Protein AF-A0A968QDZ1-F1 (afdb_monomer)

Foldseek 3Di:
DVLVVVLLVLLLVLLVLVLVLVLLVVQLVVCVVVVPPVSNVVSVVVNVVSVVVNVVSVVVSVVSLVVQLVVQLVVQLVVLVCVCPPPVVVVCCVPPNPVDPPVVVCSVPVSSCCSNVVSVVVSVVSSVVVNVVSVVVSVVPDPPPPPPD

pLDDT: mean 88.84, std 9.44, range [42.84, 97.19]

Structure (mmCIF, N/CA/C/O backbone):
data_AF-A0A968QDZ1-F1
#
_entry.id   AF-A0A968QDZ1-F1
#
loop_
_atom_site.group_PDB
_atom_site.id
_atom_site.type_symbol
_atom_site.label_atom_id
_atom_site.label_alt_id
_atom_site.label_comp_id
_atom_site.label_asym_id
_atom_site.label_entity_id
_atom_site.label_seq_id
_atom_site.pdbx_PDB_ins_code
_atom_site.Cartn_x
_atom_site.Cartn_y
_atom_site.Cartn_z
_atom_site.occupancy
_atom_site.B_iso_or_equiv
_atom_site.auth_seq_id
_atom_site.auth_comp_id
_atom_site.auth_asym_id
_atom_site.auth_atom_id
_atom_site.pdbx_PDB_model_num
ATOM 1 N N . MET A 1 1 ? -6.657 -3.419 -16.045 1.00 75.94 1 MET A N 1
ATOM 2 C CA . MET A 1 1 ? -7.762 -2.769 -15.302 1.00 75.94 1 MET A CA 1
ATOM 3 C C . MET A 1 1 ? -8.300 -3.613 -14.148 1.00 75.94 1 MET A C 1
ATOM 5 O O . MET A 1 1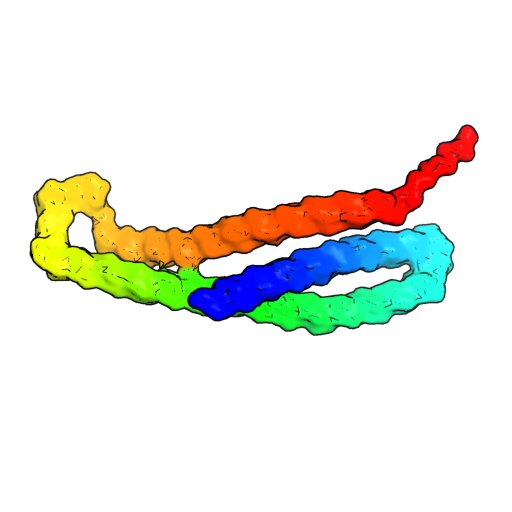 ? -8.278 -3.119 -13.031 1.00 75.94 1 MET A O 1
ATOM 9 N N . ALA A 1 2 ? -8.698 -4.877 -14.349 1.00 90.56 2 ALA A N 1
ATOM 10 C CA . ALA A 1 2 ? -9.250 -5.714 -13.268 1.00 90.56 2 ALA A CA 1
ATOM 11 C C . ALA A 1 2 ? -8.337 -5.856 -12.025 1.00 90.56 2 ALA A C 1
ATOM 13 O O . ALA A 1 2 ? -8.812 -5.737 -10.903 1.00 90.56 2 ALA A O 1
ATOM 14 N N . ILE A 1 3 ? -7.021 -6.032 -12.215 1.00 89.19 3 ILE A N 1
ATOM 15 C CA . ILE A 1 3 ? -6.043 -6.146 -11.111 1.00 89.19 3 ILE A CA 1
ATOM 16 C C . ILE A 1 3 ? -5.979 -4.864 -10.268 1.00 89.19 3 ILE A C 1
ATOM 18 O O . ILE A 1 3 ? -5.891 -4.942 -9.048 1.00 89.19 3 ILE A O 1
ATOM 22 N N . LEU A 1 4 ? -6.053 -3.692 -10.908 1.00 90.94 4 LEU A N 1
ATOM 23 C CA . LEU A 1 4 ? -6.040 -2.404 -10.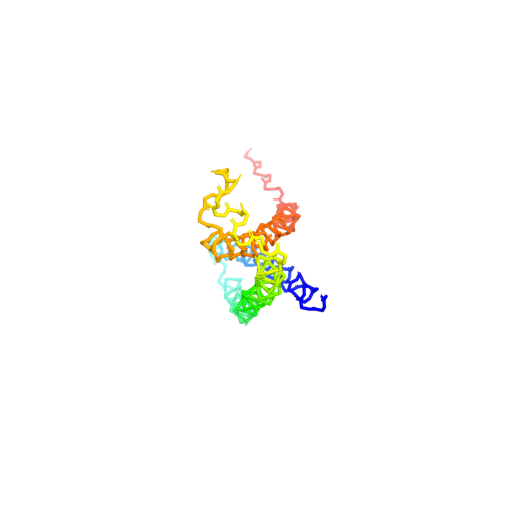213 1.00 90.94 4 LEU A CA 1
ATOM 24 C C . LEU A 1 4 ? -7.316 -2.218 -9.385 1.00 90.94 4 LEU A C 1
ATOM 26 O O . LEU A 1 4 ? -7.233 -1.843 -8.224 1.00 90.94 4 LEU A O 1
ATOM 30 N N . LEU A 1 5 ? -8.485 -2.533 -9.952 1.00 93.44 5 LEU A N 1
ATOM 31 C CA . LEU A 1 5 ? -9.752 -2.465 -9.216 1.00 93.44 5 LEU A CA 1
ATOM 32 C C . LEU A 1 5 ? -9.755 -3.410 -8.011 1.00 93.44 5 LEU A C 1
ATOM 34 O O . LEU A 1 5 ? -10.119 -3.000 -6.914 1.00 93.44 5 LEU A O 1
ATOM 38 N N . LEU A 1 6 ? -9.293 -4.651 -8.194 1.00 94.81 6 LEU A N 1
ATOM 39 C CA . LEU A 1 6 ? -9.163 -5.611 -7.100 1.00 94.81 6 LEU A CA 1
ATOM 40 C C . LEU A 1 6 ? -8.204 -5.107 -6.010 1.00 94.81 6 LEU A C 1
ATOM 42 O O . LEU A 1 6 ? -8.506 -5.233 -4.827 1.00 94.81 6 LEU A O 1
ATOM 46 N N . LEU A 1 7 ? -7.078 -4.504 -6.397 1.00 93.44 7 LEU A N 1
ATOM 47 C CA . LEU A 1 7 ? -6.118 -3.913 -5.466 1.00 93.44 7 LEU A CA 1
ATOM 48 C C . LEU A 1 7 ? -6.731 -2.754 -4.664 1.00 93.44 7 LEU A C 1
ATOM 50 O O . LEU A 1 7 ? -6.545 -2.692 -3.451 1.00 93.44 7 LEU A O 1
ATOM 54 N N . LEU A 1 8 ? -7.500 -1.870 -5.307 1.00 93.31 8 LEU A N 1
ATOM 55 C CA . LEU A 1 8 ? -8.202 -0.780 -4.620 1.00 93.31 8 LEU A CA 1
ATOM 56 C C . LEU A 1 8 ? -9.257 -1.315 -3.642 1.00 93.31 8 LEU A C 1
ATOM 58 O O . LEU A 1 8 ? -9.327 -0.851 -2.505 1.00 93.31 8 LEU A O 1
ATOM 62 N N . LEU A 1 9 ? -10.028 -2.333 -4.041 1.00 94.81 9 LEU A N 1
ATOM 63 C CA . LEU A 1 9 ? -11.008 -2.986 -3.165 1.00 94.81 9 LEU A CA 1
ATOM 64 C C . LEU A 1 9 ? -10.344 -3.656 -1.955 1.00 94.81 9 LEU A C 1
ATOM 66 O O . LEU A 1 9 ? -10.830 -3.522 -0.834 1.00 94.81 9 LEU A O 1
ATOM 70 N N . LEU A 1 10 ? -9.216 -4.340 -2.154 1.00 92.62 10 LEU A N 1
ATOM 71 C CA . LEU A 1 10 ? -8.462 -4.948 -1.056 1.00 92.62 10 LEU A CA 1
ATOM 72 C C . LEU A 1 10 ? -7.816 -3.908 -0.145 1.00 92.62 10 LEU A C 1
ATOM 74 O O . LEU A 1 10 ? -7.792 -4.106 1.066 1.00 92.62 10 LEU A O 1
ATOM 78 N N . THR A 1 11 ? -7.355 -2.786 -0.697 1.00 91.00 11 THR A N 1
ATOM 79 C CA . THR A 1 11 ? -6.819 -1.675 0.100 1.00 91.00 11 THR A CA 1
ATOM 80 C C . THR A 1 11 ? -7.918 -1.042 0.952 1.00 91.00 11 THR A C 1
ATOM 82 O O . THR A 1 11 ? -7.689 -0.744 2.121 1.00 91.00 11 THR A O 1
ATOM 85 N N . LEU A 1 12 ? -9.132 -0.904 0.411 1.00 93.31 12 LEU A N 1
ATOM 86 C CA . LEU A 1 12 ? -10.297 -0.446 1.167 1.00 93.31 12 LEU A CA 1
ATOM 87 C C . LEU A 1 12 ? -10.663 -1.424 2.294 1.00 93.31 12 LEU A C 1
ATOM 89 O O . LEU A 1 12 ? -10.868 -1.003 3.433 1.00 93.31 12 LEU A O 1
ATOM 93 N N . ALA A 1 13 ? -10.703 -2.726 1.995 1.00 93.00 13 ALA A N 1
ATOM 94 C CA . ALA A 1 13 ? -10.942 -3.765 2.994 1.00 93.00 13 ALA A CA 1
ATOM 95 C C . ALA A 1 13 ? -9.868 -3.742 4.093 1.00 93.00 13 ALA A C 1
ATOM 97 O O . ALA A 1 13 ? -10.194 -3.806 5.276 1.00 93.00 13 ALA A O 1
ATOM 98 N N . TYR A 1 14 ? -8.599 -3.575 3.718 1.00 90.50 14 TYR A N 1
ATOM 99 C CA . TYR A 1 14 ? -7.493 -3.403 4.654 1.00 90.50 14 TYR A CA 1
ATOM 100 C C . TYR A 1 14 ? -7.717 -2.196 5.574 1.00 90.50 14 TYR A C 1
ATOM 102 O O . TYR A 1 14 ? -7.608 -2.342 6.792 1.00 90.50 14 TYR A O 1
ATOM 110 N N . THR A 1 15 ? -8.090 -1.029 5.034 1.00 89.56 15 THR A N 1
ATOM 111 C CA . THR A 1 15 ? -8.377 0.156 5.858 1.00 89.56 15 THR A CA 1
ATOM 112 C C . THR A 1 15 ? -9.525 -0.094 6.826 1.00 89.56 15 THR A C 1
ATOM 114 O O . THR A 1 15 ? -9.412 0.228 8.007 1.00 89.56 15 THR A O 1
ATOM 117 N N . PHE A 1 16 ? -10.612 -0.712 6.363 1.00 89.88 16 PHE A N 1
ATOM 118 C CA . PHE A 1 16 ? -11.758 -1.042 7.208 1.00 89.88 16 PHE A CA 1
ATOM 119 C C . PHE A 1 16 ? -11.375 -1.970 8.371 1.00 89.88 16 PHE A C 1
ATOM 121 O O . PHE A 1 16 ? -11.756 -1.732 9.522 1.00 89.88 16 PHE A O 1
ATOM 128 N N . VAL A 1 17 ? -10.583 -3.008 8.092 1.00 91.00 17 VAL A N 1
ATOM 129 C CA . VAL A 1 17 ? -10.086 -3.925 9.123 1.00 91.00 17 VAL A CA 1
ATOM 130 C C . VAL A 1 17 ? -9.131 -3.206 10.082 1.00 91.00 17 VAL A C 1
ATOM 132 O O . VAL A 1 17 ? -9.248 -3.394 11.289 1.00 91.00 17 VAL A O 1
ATOM 135 N N . SER A 1 18 ? -8.248 -2.338 9.581 1.00 89.31 18 SER A N 1
ATOM 136 C CA . SER A 1 18 ? -7.323 -1.538 10.400 1.00 89.31 18 SER A CA 1
ATOM 137 C C . SER A 1 18 ? -8.070 -0.635 11.393 1.00 89.31 18 SER A C 1
ATOM 139 O O . SER A 1 18 ? -7.822 -0.687 12.597 1.00 89.31 18 SER A O 1
ATOM 141 N N . VAL A 1 19 ? -9.080 0.103 10.921 1.00 89.19 19 VAL A N 1
ATOM 142 C CA . VAL A 1 19 ? -9.950 0.937 11.772 1.00 89.19 19 VAL A CA 1
ATOM 143 C C . VAL A 1 19 ? -10.697 0.079 12.803 1.00 89.19 19 VAL A C 1
ATOM 145 O O . VAL A 1 19 ? -10.809 0.452 13.972 1.00 89.19 19 VAL A O 1
ATOM 148 N N . SER A 1 20 ? -11.168 -1.105 12.401 1.00 88.69 20 SER A N 1
ATOM 149 C CA . SER A 1 20 ? -11.837 -2.046 13.306 1.00 88.69 20 SER A CA 1
ATOM 150 C C . SER A 1 20 ? -10.898 -2.551 14.407 1.00 88.69 20 SER A C 1
ATOM 152 O O . SER A 1 20 ? -11.298 -2.602 15.568 1.00 88.69 20 SER A O 1
ATOM 154 N N . ILE A 1 21 ? -9.641 -2.864 14.078 1.00 89.00 21 ILE A N 1
ATOM 155 C CA . ILE A 1 21 ? -8.603 -3.242 15.050 1.00 89.00 21 ILE A CA 1
ATOM 156 C C . ILE A 1 21 ? -8.422 -2.134 16.089 1.00 89.00 21 ILE A C 1
ATOM 158 O O . ILE A 1 21 ? -8.447 -2.425 17.285 1.00 89.00 21 ILE A O 1
ATOM 162 N N . THR A 1 22 ? -8.310 -0.871 15.664 1.00 88.44 22 THR A N 1
ATOM 163 C CA . THR A 1 22 ? -8.168 0.253 16.602 1.00 88.44 22 THR A CA 1
ATOM 164 C C . THR A 1 22 ? -9.380 0.393 17.520 1.00 88.44 22 THR A C 1
ATOM 166 O O . THR A 1 22 ? -9.227 0.615 18.722 1.00 88.44 22 THR A O 1
ATOM 169 N N . ARG A 1 23 ? -10.595 0.193 16.996 1.00 87.44 23 ARG A N 1
ATOM 170 C CA . ARG A 1 23 ? -11.814 0.171 17.816 1.00 87.44 23 ARG A CA 1
ATOM 171 C C . ARG A 1 23 ? -11.763 -0.924 18.885 1.00 87.44 23 ARG A C 1
ATOM 173 O O . ARG A 1 23 ? -12.011 -0.640 20.055 1.00 87.44 23 ARG A O 1
ATOM 180 N N . PHE A 1 24 ? -11.417 -2.155 18.502 1.00 88.62 24 PHE A N 1
ATOM 181 C CA . PHE A 1 24 ? -11.337 -3.279 19.441 1.00 88.62 24 PHE A CA 1
ATOM 182 C C . PHE A 1 24 ? -10.248 -3.087 20.496 1.00 88.62 24 PHE A C 1
ATOM 184 O O . PHE A 1 24 ? -10.455 -3.457 21.649 1.00 88.62 24 PHE A O 1
ATOM 191 N N . GLN A 1 25 ? -9.118 -2.472 20.139 1.00 87.62 25 GLN A N 1
ATOM 192 C CA . GLN A 1 25 ? -8.089 -2.087 21.106 1.00 87.62 25 GLN A CA 1
ATOM 193 C C . GLN A 1 25 ? -8.645 -1.114 22.155 1.00 87.62 25 GLN A C 1
ATOM 195 O O . GLN A 1 25 ? -8.428 -1.317 23.349 1.00 87.62 2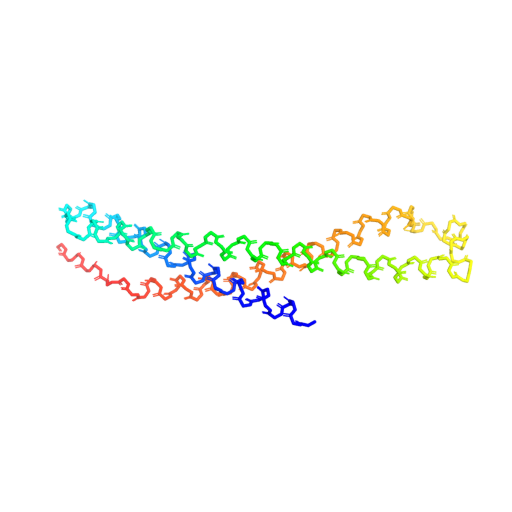5 GLN A O 1
ATOM 200 N N . GLY A 1 26 ? -9.423 -0.110 21.734 1.00 87.88 26 GLY A N 1
ATOM 201 C CA . GLY A 1 26 ? -10.104 0.808 22.650 1.00 87.88 26 GLY A CA 1
ATOM 202 C C . GLY A 1 26 ? -11.094 0.099 23.583 1.00 87.88 26 GLY A C 1
ATOM 203 O O . GLY A 1 26 ? -11.086 0.331 24.792 1.00 87.88 26 GLY A O 1
ATOM 204 N N . ASP A 1 27 ? -11.902 -0.819 23.046 1.00 87.19 27 ASP A N 1
ATOM 205 C CA . ASP A 1 27 ? -12.847 -1.622 23.832 1.00 87.19 27 ASP A CA 1
ATOM 206 C C . ASP A 1 27 ? -12.146 -2.546 24.839 1.00 87.19 27 ASP A C 1
ATOM 208 O O . ASP A 1 27 ? -12.622 -2.706 25.967 1.00 87.19 27 ASP A O 1
ATOM 212 N N . LEU A 1 28 ? -11.006 -3.128 24.458 1.00 88.56 28 LEU A N 1
ATOM 213 C CA . LEU A 1 28 ? -10.201 -3.998 25.313 1.00 88.56 28 LEU A CA 1
ATOM 214 C C . LEU A 1 28 ? -9.609 -3.215 26.491 1.00 88.56 28 LEU A C 1
ATOM 216 O O . LEU A 1 28 ? -9.723 -3.660 27.633 1.00 88.56 28 LEU A O 1
ATOM 220 N N . ILE A 1 29 ? -9.048 -2.028 26.230 1.00 87.81 29 ILE A N 1
ATOM 221 C CA . ILE A 1 29 ? -8.550 -1.125 27.280 1.00 87.81 29 ILE A CA 1
ATOM 222 C C . ILE A 1 29 ? -9.703 -0.693 28.194 1.00 87.81 29 ILE A C 1
ATOM 224 O O . ILE A 1 29 ? -9.575 -0.748 29.414 1.00 87.81 29 ILE A O 1
ATOM 228 N N . SER A 1 30 ? -10.857 -0.320 27.630 1.00 87.88 30 SER A N 1
ATOM 229 C CA . SER A 1 30 ? -12.025 0.093 28.419 1.00 87.88 30 SER A CA 1
ATOM 230 C C . SER A 1 30 ? -12.530 -1.021 29.344 1.00 87.88 30 SER A C 1
ATOM 232 O O . SER A 1 30 ? -12.850 -0.758 30.505 1.00 87.88 30 SER A O 1
ATOM 234 N N . ALA A 1 31 ? -12.574 -2.266 28.857 1.00 89.31 31 ALA A N 1
ATOM 235 C CA . ALA A 1 31 ? -12.973 -3.427 29.648 1.00 89.31 31 ALA A CA 1
ATOM 236 C C . ALA A 1 31 ? -11.971 -3.741 30.771 1.00 89.31 31 ALA A C 1
ATOM 238 O O . ALA A 1 31 ? -12.392 -4.014 31.894 1.00 89.31 31 ALA A O 1
ATOM 239 N N . LEU A 1 32 ? -10.663 -3.637 30.496 1.00 89.56 32 LEU A N 1
ATOM 240 C CA . LEU A 1 32 ? -9.604 -3.788 31.502 1.00 89.56 32 LEU A CA 1
ATOM 241 C C . LEU A 1 32 ? -9.731 -2.751 32.620 1.00 89.56 32 LEU A C 1
ATOM 243 O O . LEU A 1 32 ? -9.749 -3.120 33.791 1.00 89.56 32 LEU A O 1
ATOM 247 N N . THR A 1 33 ? -9.879 -1.469 32.271 1.00 90.56 33 THR A N 1
ATOM 248 C CA . THR A 1 33 ? -10.005 -0.376 33.251 1.00 90.56 33 THR A CA 1
ATOM 249 C C . THR A 1 33 ? -11.248 -0.529 34.127 1.00 90.56 33 THR A C 1
ATOM 251 O O . THR A 1 33 ? -11.221 -0.187 35.305 1.00 90.56 33 THR A O 1
ATOM 254 N N . LYS A 1 34 ? -12.341 -1.061 33.569 1.00 91.44 34 LYS A N 1
ATOM 255 C CA . LYS A 1 34 ? -13.594 -1.313 34.297 1.00 91.44 34 LYS A CA 1
ATOM 256 C C . LYS A 1 34 ? -13.633 -2.665 35.016 1.00 91.44 34 LYS A C 1
ATOM 258 O O . LYS A 1 34 ? -14.647 -2.962 35.639 1.00 91.44 34 LYS A O 1
ATOM 263 N N . LEU A 1 35 ? -12.569 -3.472 34.931 1.00 91.31 35 LEU A N 1
ATOM 264 C CA . LEU A 1 35 ? -12.503 -4.835 35.477 1.00 91.31 35 LEU A CA 1
ATOM 265 C C . LEU A 1 35 ? -13.668 -5.733 35.000 1.00 91.31 35 LEU A C 1
ATOM 267 O O . LEU A 1 35 ? -14.083 -6.665 35.689 1.00 91.31 35 LEU A O 1
ATOM 271 N N . ASP A 1 36 ? -14.186 -5.472 33.796 1.00 92.31 36 ASP A N 1
ATOM 272 C CA . ASP A 1 36 ? -15.314 -6.196 33.207 1.00 92.31 36 ASP A CA 1
ATOM 273 C C . ASP A 1 36 ? -14.812 -7.444 32.469 1.00 92.31 36 ASP A C 1
ATOM 275 O O . ASP A 1 36 ? -14.425 -7.410 31.294 1.00 92.31 36 ASP A O 1
ATOM 279 N N . ARG A 1 37 ? -14.801 -8.570 33.189 1.00 89.75 37 ARG A N 1
ATOM 280 C CA . ARG A 1 37 ? -14.295 -9.856 32.691 1.00 89.75 37 ARG A CA 1
ATOM 281 C C . ARG A 1 37 ? -15.079 -10.379 31.487 1.00 89.75 37 ARG A C 1
ATOM 283 O O . ARG A 1 37 ? -14.476 -10.961 30.586 1.00 89.75 37 ARG A O 1
ATOM 290 N N . GLU A 1 38 ? -16.398 -10.207 31.471 1.00 92.31 38 GLU A N 1
ATOM 291 C CA . GLU A 1 38 ? -17.248 -10.731 30.400 1.00 92.31 38 GLU A CA 1
ATOM 292 C C . GLU A 1 38 ? -16.997 -9.964 29.099 1.00 92.31 38 GLU A C 1
ATOM 294 O O . GLU A 1 38 ? -16.697 -10.567 28.061 1.00 92.31 38 GLU A O 1
ATOM 299 N N . ARG A 1 39 ? -17.006 -8.627 29.169 1.00 88.94 39 ARG A N 1
ATOM 300 C CA . ARG A 1 39 ? -16.695 -7.774 28.018 1.00 88.94 39 ARG A CA 1
ATOM 301 C C . ARG A 1 39 ? -15.271 -7.994 27.522 1.00 88.94 39 ARG A C 1
ATOM 303 O O . ARG A 1 39 ? -15.056 -8.035 26.313 1.00 88.94 39 ARG A O 1
ATOM 310 N N . PHE A 1 40 ? -14.309 -8.177 28.423 1.00 90.62 40 PHE A N 1
ATOM 311 C CA . PHE A 1 40 ? -12.924 -8.458 28.055 1.00 90.62 40 PHE A CA 1
ATOM 312 C C . PHE A 1 40 ? -12.791 -9.759 27.248 1.00 90.62 40 PHE A C 1
ATOM 314 O O . PHE A 1 40 ? -12.219 -9.750 26.155 1.00 90.62 40 PHE A O 1
ATOM 321 N N . MET A 1 41 ? -13.379 -10.861 27.728 1.00 91.94 41 MET A N 1
ATOM 322 C CA . MET A 1 41 ? -13.317 -12.150 27.024 1.00 91.94 41 MET A CA 1
ATOM 323 C C . MET A 1 41 ? -14.033 -12.107 25.675 1.00 91.94 41 MET A C 1
ATOM 325 O O . MET A 1 41 ? -13.522 -12.638 24.688 1.00 91.94 41 MET A O 1
ATOM 329 N N . LYS A 1 42 ? -15.179 -11.422 25.596 1.00 91.50 42 LYS A N 1
ATOM 330 C CA . LYS A 1 42 ? -15.888 -11.211 24.329 1.00 91.50 42 LYS A CA 1
ATOM 331 C C . LYS A 1 42 ? -15.011 -10.458 23.321 1.00 91.50 42 LYS A C 1
ATOM 333 O O . LYS A 1 42 ? -14.930 -10.860 22.160 1.00 91.50 42 LYS A O 1
ATOM 338 N N . THR A 1 43 ? -14.333 -9.394 23.756 1.00 90.50 43 THR A N 1
ATOM 339 C CA . THR A 1 43 ? -13.454 -8.584 22.898 1.00 90.50 43 THR A CA 1
ATOM 340 C C . THR A 1 43 ? -12.255 -9.380 22.385 1.00 90.50 43 THR A C 1
ATOM 342 O O . THR A 1 43 ? -11.903 -9.228 21.219 1.00 90.50 43 THR A O 1
ATOM 345 N N . ILE A 1 44 ? -11.681 -10.286 23.186 1.00 91.69 44 ILE A N 1
ATOM 346 C CA . ILE A 1 44 ? -10.604 -11.185 22.733 1.00 91.69 44 ILE A CA 1
ATOM 347 C C . ILE A 1 44 ? -11.064 -12.065 21.566 1.00 91.69 44 ILE A C 1
ATOM 349 O O . ILE A 1 44 ? -10.384 -12.127 20.542 1.00 91.69 44 ILE A O 1
ATOM 353 N N . TRP A 1 45 ? -12.219 -12.723 21.687 1.00 91.94 45 TRP A N 1
ATOM 354 C CA . TRP A 1 45 ? -12.722 -13.591 20.617 1.00 91.94 45 TRP A CA 1
ATOM 355 C C . TRP A 1 45 ? -13.033 -12.813 19.337 1.00 91.94 45 TRP A C 1
ATOM 357 O O . TRP A 1 45 ? -12.698 -13.268 18.243 1.00 91.94 45 TRP A O 1
ATOM 367 N N . MET A 1 46 ? -13.611 -11.616 19.467 1.00 89.19 46 MET A N 1
ATOM 368 C CA . MET A 1 46 ? -13.837 -10.727 18.323 1.00 89.19 46 MET A CA 1
ATOM 369 C C . MET A 1 46 ? -12.513 -10.302 17.673 1.00 89.19 46 MET A C 1
ATOM 371 O O . MET A 1 46 ? -12.389 -10.353 16.451 1.00 89.19 46 MET A O 1
ATOM 375 N N . PHE A 1 47 ? -11.502 -9.962 18.474 1.00 88.25 47 PHE A N 1
ATOM 376 C CA . PHE A 1 47 ? -10.178 -9.580 17.988 1.00 88.25 47 PHE A CA 1
ATOM 377 C C . PHE A 1 47 ? -9.482 -10.716 17.226 1.00 88.25 47 PHE A C 1
ATOM 379 O O . PHE A 1 47 ? -8.952 -10.488 16.140 1.00 88.25 47 PHE A O 1
ATOM 386 N N . LEU A 1 48 ? -9.542 -11.952 17.733 1.00 91.44 48 LEU A N 1
ATOM 387 C CA . LEU A 1 48 ? -9.016 -13.128 17.030 1.00 91.44 48 LEU A CA 1
ATOM 388 C C . LEU A 1 48 ? -9.710 -13.347 15.680 1.00 91.44 48 LEU A C 1
ATOM 390 O O . LEU A 1 48 ? -9.040 -13.608 14.681 1.00 91.44 48 LEU A O 1
ATOM 394 N N . GLY A 1 49 ? -11.036 -13.186 15.631 1.00 91.12 49 GLY A N 1
ATOM 395 C CA . GLY A 1 49 ? -11.792 -13.249 14.380 1.00 91.12 49 GLY A CA 1
ATOM 396 C C . GLY A 1 49 ? -11.328 -12.197 13.372 1.00 91.12 49 GLY A C 1
ATOM 397 O O . GLY A 1 49 ? -11.112 -12.507 12.206 1.00 91.12 49 GLY A O 1
ATOM 398 N N . VAL A 1 50 ? -11.092 -10.964 13.820 1.00 90.00 50 VAL A N 1
ATOM 399 C CA . VAL A 1 50 ? -10.592 -9.877 12.965 1.00 90.00 50 VAL A CA 1
ATOM 400 C C . VAL A 1 50 ? -9.191 -10.173 12.436 1.00 90.00 50 VAL A C 1
ATOM 402 O O . VAL A 1 50 ? -8.939 -9.953 11.254 1.00 90.00 50 VAL A O 1
ATOM 405 N N . LEU A 1 51 ? -8.293 -10.712 13.266 1.00 90.00 51 LEU A N 1
ATOM 406 C CA . LEU A 1 51 ? -6.946 -11.100 12.834 1.00 90.00 51 LEU A CA 1
ATOM 407 C C . LEU A 1 51 ? -6.971 -12.171 11.739 1.00 90.00 51 LEU A C 1
ATOM 409 O O . LEU A 1 51 ? -6.187 -12.089 10.790 1.00 90.00 51 LEU A O 1
ATOM 413 N N . LEU A 1 52 ? -7.900 -13.127 11.834 1.00 92.44 52 LEU A N 1
ATOM 414 C CA . LEU A 1 52 ? -8.089 -14.169 10.824 1.00 92.44 52 LEU A CA 1
ATOM 415 C C . LEU A 1 52 ? -8.404 -13.580 9.439 1.00 92.44 52 LEU A C 1
ATOM 417 O O . LEU A 1 52 ? -7.940 -14.112 8.436 1.00 92.44 52 LEU A O 1
ATOM 421 N N . PHE A 1 53 ? -9.147 -12.471 9.378 1.00 89.88 53 PHE A N 1
ATOM 422 C CA . PHE A 1 53 ? -9.429 -11.754 8.128 1.00 89.88 53 PHE A CA 1
ATOM 423 C C . PHE A 1 53 ? -8.332 -10.758 7.745 1.00 89.88 53 PHE A C 1
ATOM 425 O O . PHE A 1 53 ? -8.042 -10.581 6.562 1.00 89.88 53 PHE A O 1
ATOM 432 N N . TYR A 1 54 ? -7.701 -10.119 8.728 1.00 89.50 54 TYR A N 1
ATOM 433 C CA . TYR A 1 54 ? -6.663 -9.120 8.503 1.00 89.50 54 TYR A CA 1
ATOM 434 C C . TYR A 1 54 ? -5.477 -9.691 7.726 1.00 89.50 54 TYR A C 1
ATOM 436 O O . TYR A 1 54 ? -5.045 -9.093 6.739 1.00 89.50 54 TYR A O 1
ATOM 444 N N . VAL A 1 55 ? -4.977 -10.862 8.139 1.00 92.19 55 VAL A N 1
ATOM 445 C CA . VAL A 1 55 ? -3.765 -11.467 7.567 1.00 92.19 55 VAL A CA 1
ATOM 446 C C . VAL A 1 55 ? -3.925 -11.790 6.068 1.00 92.19 55 VAL A C 1
ATOM 448 O O . VAL A 1 55 ? -3.091 -11.337 5.280 1.00 92.19 55 VAL A O 1
ATOM 451 N N . PRO A 1 56 ? -4.983 -12.490 5.612 1.00 94.69 56 PRO A N 1
ATOM 452 C CA . PRO A 1 56 ? -5.188 -12.740 4.186 1.00 94.69 56 PRO A CA 1
ATOM 453 C C . PRO A 1 56 ? -5.394 -11.465 3.368 1.00 94.69 56 PRO A C 1
ATOM 455 O O . PRO A 1 56 ? -4.881 -11.373 2.252 1.00 94.69 56 PRO A O 1
ATOM 458 N N . VAL A 1 57 ? -6.122 -10.478 3.903 1.00 93.19 57 VAL A N 1
ATOM 459 C CA . VAL A 1 57 ? -6.401 -9.219 3.195 1.00 93.19 57 VAL A CA 1
ATOM 460 C C . VAL A 1 57 ? -5.113 -8.429 2.975 1.00 93.19 57 VAL A C 1
ATOM 462 O O . VAL A 1 57 ? -4.836 -8.027 1.844 1.00 93.19 57 VAL A O 1
ATOM 465 N N . THR A 1 58 ? -4.292 -8.261 4.019 1.00 90.56 58 THR A N 1
ATOM 466 C CA . THR A 1 58 ? -3.023 -7.529 3.898 1.00 90.56 58 THR A CA 1
ATOM 467 C C . THR A 1 58 ? -2.047 -8.248 2.965 1.00 90.56 58 THR A C 1
ATOM 469 O O . THR A 1 58 ? -1.524 -7.633 2.033 1.00 90.56 58 THR A O 1
ATOM 472 N N . ALA A 1 59 ? -1.898 -9.570 3.109 1.00 95.00 59 ALA A N 1
ATOM 473 C CA . ALA A 1 59 ? -1.021 -10.363 2.251 1.00 95.00 59 ALA A CA 1
ATOM 474 C C . ALA A 1 59 ? -1.454 -10.306 0.775 1.00 95.00 59 ALA A C 1
ATOM 476 O O . ALA A 1 59 ? -0.622 -10.125 -0.114 1.00 95.00 59 ALA A O 1
ATOM 477 N N . SER A 1 60 ? -2.761 -10.398 0.505 1.00 94.38 60 SER A N 1
ATOM 478 C CA . SER A 1 60 ? -3.305 -10.330 -0.858 1.00 94.38 60 SER A CA 1
ATOM 479 C C . SER A 1 60 ? -3.126 -8.948 -1.481 1.00 94.38 60 SER A C 1
ATOM 481 O O . SER A 1 60 ? -2.754 -8.848 -2.651 1.00 94.38 60 SER A O 1
ATOM 483 N N . SER A 1 61 ? -3.356 -7.883 -0.706 1.00 93.00 61 SER A N 1
ATOM 484 C CA . SER A 1 61 ? -3.167 -6.503 -1.164 1.00 93.00 61 SER A CA 1
ATOM 485 C C . SER A 1 61 ? -1.705 -6.235 -1.527 1.00 93.00 61 SER A C 1
ATOM 487 O O . SER A 1 61 ? -1.419 -5.780 -2.635 1.00 93.00 61 SER A O 1
ATOM 489 N N . GLN A 1 62 ? -0.768 -6.600 -0.643 1.00 92.50 62 GLN A N 1
ATOM 490 C CA . GLN A 1 62 ? 0.671 -6.466 -0.893 1.00 92.50 62 GLN A CA 1
ATOM 491 C C . GLN A 1 62 ? 1.106 -7.275 -2.118 1.00 92.50 62 GLN A C 1
ATOM 493 O O . GLN A 1 62 ? 1.799 -6.769 -3.002 1.00 92.50 62 GLN A O 1
ATOM 498 N N . TYR A 1 63 ? 0.652 -8.523 -2.221 1.00 95.25 63 TYR A N 1
ATOM 499 C CA . TYR A 1 63 ? 0.956 -9.369 -3.366 1.00 95.25 63 TYR A CA 1
ATOM 500 C C . TYR A 1 63 ? 0.469 -8.757 -4.686 1.00 95.25 63 TYR A C 1
ATOM 502 O O . TYR A 1 63 ? 1.225 -8.703 -5.659 1.00 95.25 63 TYR A O 1
ATOM 510 N N . LEU A 1 64 ? -0.767 -8.255 -4.735 1.00 95.62 64 LEU A N 1
ATOM 511 C CA . LEU A 1 64 ? -1.307 -7.620 -5.938 1.00 95.62 64 LEU A CA 1
ATOM 512 C C . LEU A 1 64 ? -0.590 -6.318 -6.284 1.00 95.62 64 LEU A C 1
ATOM 514 O O . LEU A 1 64 ? -0.364 -6.068 -7.468 1.00 95.62 64 LEU A O 1
ATOM 518 N N . GLN A 1 65 ? -0.175 -5.535 -5.286 1.00 95.25 65 GLN A N 1
ATOM 519 C CA . GLN A 1 65 ? 0.653 -4.351 -5.495 1.00 95.25 65 GLN A CA 1
ATOM 520 C C . GLN A 1 65 ? 1.968 -4.725 -6.195 1.00 95.25 65 GLN A C 1
ATOM 522 O O . GLN A 1 65 ? 2.282 -4.173 -7.251 1.00 95.25 65 GLN A O 1
ATOM 527 N N . PHE A 1 66 ? 2.697 -5.726 -5.686 1.00 95.06 66 PHE A N 1
ATOM 528 C CA . PHE A 1 66 ? 3.939 -6.196 -6.312 1.00 95.06 66 PHE A CA 1
ATOM 529 C C . PHE A 1 66 ? 3.714 -6.766 -7.714 1.00 95.06 66 PHE A C 1
ATOM 531 O O . PHE A 1 66 ? 4.500 -6.520 -8.632 1.00 95.06 66 PHE A O 1
ATOM 538 N N . ARG A 1 67 ? 2.634 -7.529 -7.908 1.00 96.06 67 ARG A N 1
ATOM 539 C CA . ARG A 1 67 ? 2.272 -8.101 -9.212 1.00 96.06 67 ARG A CA 1
ATOM 540 C C . ARG A 1 67 ? 1.964 -7.015 -10.240 1.00 96.06 67 ARG A C 1
ATOM 542 O O . ARG A 1 67 ? 2.441 -7.116 -11.370 1.00 96.06 67 ARG A O 1
ATOM 549 N N . LEU A 1 68 ? 1.194 -5.996 -9.860 1.00 96.44 68 LEU A N 1
ATOM 550 C CA . LEU A 1 68 ? 0.824 -4.891 -10.739 1.00 96.44 68 LEU A CA 1
ATOM 551 C C . LEU A 1 68 ? 2.034 -4.020 -11.076 1.00 96.44 68 LEU A C 1
ATOM 553 O O . LEU A 1 68 ? 2.253 -3.732 -12.251 1.00 96.44 68 LEU A O 1
ATOM 557 N N . SER A 1 69 ? 2.849 -3.676 -10.076 1.00 96.31 69 SER A N 1
ATOM 558 C CA . SER A 1 69 ? 4.089 -2.924 -10.278 1.00 96.31 69 SER A CA 1
ATOM 559 C C . SER A 1 69 ? 5.032 -3.650 -11.242 1.00 96.31 69 SER A C 1
ATOM 561 O O . SER A 1 69 ? 5.495 -3.063 -12.213 1.00 96.31 69 SER A O 1
ATOM 563 N N . ASN A 1 70 ? 5.225 -4.964 -11.080 1.00 96.38 70 ASN A N 1
ATOM 564 C CA . ASN A 1 70 ? 6.051 -5.750 -12.000 1.00 96.38 70 ASN A CA 1
ATOM 565 C C . ASN A 1 70 ? 5.480 -5.841 -13.420 1.00 96.38 70 ASN A C 1
ATOM 567 O O . ASN A 1 70 ? 6.244 -5.804 -14.384 1.00 96.38 70 ASN A O 1
ATOM 571 N N . PHE A 1 71 ? 4.161 -5.988 -13.568 1.00 96.31 71 PHE A N 1
ATOM 572 C CA . PHE A 1 71 ? 3.523 -5.981 -14.885 1.00 96.31 71 PHE A CA 1
ATOM 573 C C . PHE A 1 71 ? 3.736 -4.635 -15.587 1.00 96.31 71 PHE A C 1
ATOM 575 O O . PHE A 1 71 ? 4.138 -4.600 -16.749 1.00 96.31 71 PHE A O 1
ATOM 582 N N . TRP A 1 72 ? 3.534 -3.539 -14.856 1.00 97.00 72 TRP A N 1
ATOM 583 C CA . TRP A 1 72 ? 3.736 -2.191 -15.367 1.00 97.00 72 TRP A CA 1
ATOM 584 C C . TRP A 1 72 ? 5.201 -1.933 -15.728 1.00 97.00 72 TRP A C 1
ATOM 586 O O . TRP A 1 72 ? 5.476 -1.439 -16.818 1.00 97.00 72 TRP A O 1
ATOM 596 N N . ARG A 1 73 ? 6.137 -2.369 -14.875 1.00 97.12 73 ARG A N 1
ATOM 597 C CA . ARG A 1 73 ? 7.581 -2.305 -15.126 1.00 97.12 73 ARG A CA 1
ATOM 598 C C . ARG A 1 73 ? 7.958 -3.018 -16.415 1.00 97.12 73 ARG A C 1
ATOM 600 O O . ARG A 1 73 ? 8.631 -2.432 -17.246 1.00 97.12 73 ARG A O 1
ATOM 607 N N . ARG A 1 74 ? 7.495 -4.257 -16.615 1.00 96.81 74 ARG A N 1
ATOM 608 C CA . ARG A 1 74 ? 7.777 -5.028 -17.841 1.00 96.81 74 ARG A CA 1
ATOM 609 C C . ARG A 1 74 ? 7.301 -4.303 -19.094 1.00 96.81 74 ARG A C 1
ATOM 611 O O . ARG A 1 74 ? 8.041 -4.243 -20.067 1.00 96.81 74 ARG A O 1
ATOM 618 N N . TRP A 1 75 ? 6.086 -3.763 -19.055 1.00 97.00 75 TRP A N 1
ATOM 619 C CA . TRP A 1 75 ? 5.524 -3.019 -20.178 1.00 97.00 75 TRP A CA 1
ATOM 620 C C . TRP A 1 75 ? 6.317 -1.738 -20.466 1.00 97.00 75 TRP A C 1
ATOM 622 O O . TRP A 1 75 ? 6.703 -1.502 -21.605 1.00 97.00 75 TRP A O 1
ATOM 632 N N . MET A 1 76 ? 6.619 -0.953 -19.429 1.00 97.19 76 MET A N 1
ATOM 633 C CA . MET A 1 76 ? 7.347 0.308 -19.564 1.00 97.19 76 MET A CA 1
ATOM 634 C C . MET A 1 76 ? 8.784 0.073 -20.040 1.00 97.19 76 MET A C 1
ATOM 636 O O . MET A 1 76 ? 9.224 0.710 -20.987 1.00 97.19 76 MET A O 1
ATOM 640 N N . THR A 1 77 ? 9.501 -0.883 -19.445 1.00 96.94 77 THR A N 1
ATOM 641 C CA . THR A 1 77 ? 10.856 -1.246 -19.878 1.00 96.94 77 THR A CA 1
ATOM 642 C C . THR A 1 77 ? 10.878 -1.698 -21.340 1.00 96.94 77 THR A C 1
ATOM 644 O O . THR A 1 77 ? 11.784 -1.297 -22.059 1.00 96.94 77 THR A O 1
ATOM 647 N N . ALA A 1 78 ? 9.894 -2.479 -21.803 1.00 96.25 78 ALA A N 1
ATOM 648 C CA . ALA A 1 78 ? 9.816 -2.878 -23.210 1.00 96.25 78 ALA A CA 1
ATOM 649 C C . ALA A 1 78 ? 9.639 -1.667 -24.146 1.00 96.25 78 ALA A C 1
ATOM 651 O O . ALA A 1 78 ? 10.415 -1.517 -25.082 1.00 96.25 78 ALA A O 1
ATOM 652 N N . ASP A 1 79 ? 8.702 -0.759 -23.842 1.00 95.88 79 ASP A N 1
ATOM 653 C CA . ASP A 1 79 ? 8.488 0.467 -24.633 1.00 95.88 79 ASP A CA 1
ATOM 654 C C . ASP A 1 79 ? 9.738 1.367 -24.667 1.00 95.88 79 ASP A C 1
ATOM 656 O O . ASP A 1 79 ? 10.115 1.871 -25.726 1.00 95.88 79 ASP A O 1
ATOM 660 N N . PHE A 1 80 ? 10.434 1.531 -23.536 1.00 94.38 80 PHE A N 1
ATOM 661 C CA . PHE A 1 80 ? 11.679 2.303 -23.493 1.00 94.38 80 PHE A CA 1
ATOM 662 C C . PHE A 1 80 ? 12.811 1.640 -24.281 1.00 94.38 80 PHE A C 1
ATOM 664 O O . PHE A 1 80 ? 13.525 2.338 -24.999 1.00 94.38 80 PHE A O 1
ATOM 671 N N . ILE A 1 81 ? 12.975 0.318 -24.180 1.00 94.19 81 ILE A N 1
ATOM 672 C CA . ILE A 1 81 ? 14.005 -0.417 -24.927 1.00 94.19 81 ILE A CA 1
ATOM 673 C C . ILE A 1 81 ? 13.744 -0.332 -26.433 1.00 94.19 81 ILE A C 1
ATOM 675 O O . ILE A 1 81 ? 14.675 -0.031 -27.182 1.00 94.19 81 ILE A O 1
ATOM 679 N N . ASP A 1 82 ? 12.501 -0.524 -26.878 1.00 94.44 82 ASP A N 1
ATOM 680 C CA . ASP A 1 82 ? 12.142 -0.455 -28.298 1.00 94.44 82 ASP A CA 1
ATOM 681 C C . ASP A 1 82 ? 12.470 0.926 -28.888 1.00 94.44 82 ASP A C 1
ATOM 683 O O . ASP A 1 82 ? 13.064 1.032 -29.963 1.00 94.44 82 ASP A O 1
ATOM 687 N N . ARG A 1 83 ? 12.173 2.003 -28.151 1.00 91.31 83 ARG A N 1
ATOM 688 C CA . ARG A 1 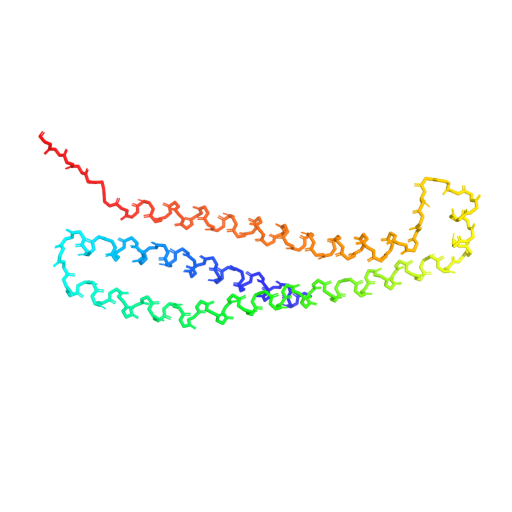83 ? 12.516 3.379 -28.554 1.00 91.31 83 ARG A CA 1
ATOM 689 C C . ARG A 1 83 ? 14.013 3.660 -28.503 1.00 91.31 83 ARG A C 1
ATOM 691 O O . ARG A 1 83 ? 14.524 4.399 -29.339 1.00 91.31 83 ARG A O 1
ATOM 698 N N . TYR A 1 84 ? 14.710 3.105 -27.516 1.00 90.69 84 TYR A N 1
ATOM 699 C CA . TYR A 1 84 ? 16.140 3.318 -27.319 1.00 90.69 84 TYR A CA 1
ATOM 700 C C . TYR A 1 84 ? 16.982 2.634 -28.404 1.00 90.69 84 TYR A C 1
ATOM 702 O O . TYR A 1 84 ? 17.970 3.201 -28.880 1.00 90.69 84 TYR A O 1
ATOM 710 N N . LEU A 1 85 ? 16.568 1.439 -28.835 1.00 90.25 85 LEU A N 1
ATOM 711 C CA . LEU A 1 85 ? 17.209 0.691 -29.918 1.00 90.25 85 LEU A CA 1
ATOM 712 C C . LEU A 1 85 ? 16.731 1.133 -31.312 1.00 90.25 85 LEU A C 1
ATOM 714 O O . LEU A 1 85 ? 17.455 0.948 -32.294 1.00 90.25 85 LEU A O 1
ATOM 718 N N . GLY A 1 86 ? 15.551 1.748 -31.407 1.00 91.19 86 GLY A N 1
ATOM 719 C CA . GLY A 1 86 ? 15.028 2.342 -32.636 1.00 91.19 86 GLY A CA 1
ATOM 720 C C . GLY A 1 86 ? 15.850 3.536 -33.134 1.00 91.19 86 GLY A C 1
ATOM 721 O O . GLY A 1 86 ? 16.509 4.235 -32.366 1.00 91.19 86 GLY A O 1
ATOM 722 N N . ASP A 1 87 ? 15.838 3.774 -34.450 1.00 82.62 87 ASP A N 1
ATOM 723 C CA . ASP A 1 87 ? 16.357 4.985 -35.112 1.00 82.62 87 ASP A CA 1
ATOM 724 C C . ASP A 1 87 ? 17.753 5.462 -34.659 1.00 82.62 87 ASP A C 1
ATOM 726 O O . ASP A 1 87 ? 18.019 6.665 -34.565 1.00 82.62 87 ASP A O 1
ATOM 730 N N . ARG A 1 88 ? 18.663 4.529 -34.338 1.00 81.12 88 ARG A N 1
ATOM 731 C CA . ARG A 1 88 ? 20.011 4.821 -33.803 1.00 81.12 88 ARG A CA 1
ATOM 732 C C . ARG A 1 88 ? 19.991 5.765 -32.586 1.00 81.12 88 ARG A C 1
ATOM 734 O O . ARG A 1 88 ? 20.956 6.495 -32.355 1.00 81.12 88 ARG A O 1
ATOM 741 N N . VAL A 1 89 ? 18.897 5.786 -31.821 1.00 82.31 89 VAL A N 1
ATOM 742 C CA . VAL A 1 89 ? 18.714 6.650 -30.644 1.00 82.31 89 VAL A CA 1
ATOM 743 C C . VAL A 1 89 ? 19.794 6.379 -29.600 1.00 82.31 89 VAL A C 1
ATOM 745 O O . VAL A 1 89 ? 20.370 7.336 -29.092 1.00 82.31 89 VAL A O 1
ATOM 748 N N . PHE A 1 90 ? 20.167 5.111 -29.396 1.00 81.81 90 PHE A N 1
ATOM 749 C CA . PHE A 1 90 ? 21.342 4.696 -28.622 1.00 81.81 90 PHE A CA 1
ATOM 750 C C . PHE A 1 90 ? 22.592 5.544 -28.922 1.00 81.81 90 PHE A C 1
ATOM 752 O O . PHE A 1 90 ? 23.170 6.157 -28.027 1.00 81.81 90 PHE A O 1
ATOM 759 N N . TYR A 1 91 ? 22.976 5.636 -30.201 1.00 80.31 91 TYR A N 1
ATOM 760 C CA . TYR A 1 91 ? 24.155 6.392 -30.634 1.00 80.31 91 TYR A CA 1
ATOM 761 C C . TYR A 1 91 ? 23.967 7.901 -30.477 1.00 80.31 91 TYR A C 1
ATOM 763 O O . TYR A 1 91 ? 24.915 8.613 -30.154 1.00 80.31 91 TYR A O 1
ATOM 771 N N . ARG A 1 92 ? 22.750 8.402 -30.719 1.00 81.62 92 ARG A N 1
ATOM 772 C CA . ARG A 1 92 ? 22.448 9.834 -30.603 1.00 81.62 92 ARG A CA 1
ATOM 773 C C . A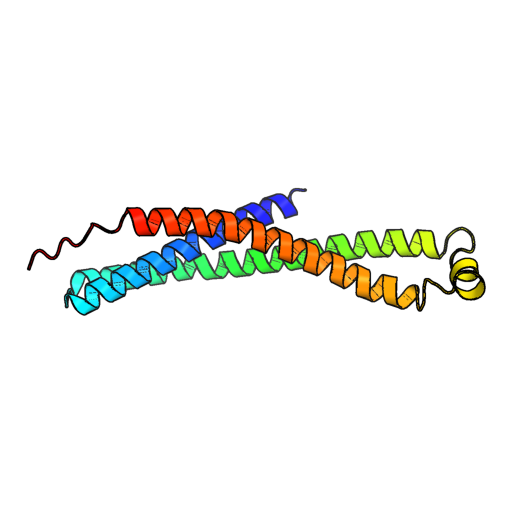RG A 1 92 ? 22.512 10.317 -29.157 1.00 81.62 92 ARG A C 1
ATOM 775 O O . ARG A 1 92 ? 23.098 11.362 -28.906 1.00 81.62 92 ARG A O 1
ATOM 782 N N . LEU A 1 93 ? 21.960 9.547 -28.223 1.00 82.56 93 LEU A N 1
ATOM 783 C CA . LEU A 1 93 ? 22.011 9.858 -26.796 1.00 82.56 93 LEU A CA 1
ATOM 784 C C . LEU A 1 93 ? 23.442 9.777 -26.261 1.00 82.56 93 LEU A C 1
ATOM 786 O O . LEU A 1 93 ? 23.891 10.730 -25.642 1.00 82.56 93 LEU A O 1
ATOM 790 N N . GLY A 1 94 ? 24.179 8.705 -26.576 1.00 76.06 94 GLY A N 1
ATOM 791 C CA . GLY A 1 94 ? 25.542 8.521 -26.063 1.00 76.06 94 GLY A CA 1
ATOM 792 C C . GLY A 1 94 ? 26.560 9.553 -26.562 1.00 76.06 94 GLY A C 1
ATOM 793 O O . GLY A 1 94 ? 27.448 9.937 -25.809 1.00 76.06 94 GLY A O 1
ATOM 794 N N . ASN A 1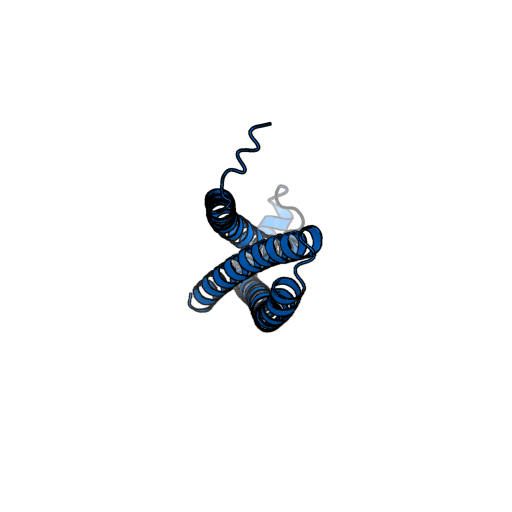 95 ? 26.432 10.030 -27.809 1.00 73.25 95 ASN A N 1
ATOM 795 C CA . ASN A 1 95 ? 27.430 10.930 -28.407 1.00 73.25 95 ASN A CA 1
ATOM 796 C C . ASN A 1 95 ? 27.003 12.401 -28.502 1.00 73.25 95 ASN A C 1
ATOM 798 O O . ASN A 1 95 ? 27.872 13.260 -28.631 1.00 73.25 95 ASN A O 1
ATOM 802 N N . PHE A 1 96 ? 25.701 12.708 -28.509 1.00 69.06 96 PHE A N 1
ATOM 803 C CA . PHE A 1 96 ? 25.210 14.051 -28.853 1.00 69.06 96 PHE A CA 1
ATOM 804 C C . PHE A 1 96 ? 24.276 14.671 -27.808 1.00 69.06 96 PHE A C 1
ATOM 806 O O . PHE A 1 96 ? 23.888 15.825 -27.981 1.00 69.06 96 PHE A O 1
ATOM 813 N N . ASN A 1 97 ? 23.922 13.955 -26.733 1.00 74.06 97 ASN A N 1
ATOM 814 C CA . ASN A 1 97 ? 23.096 14.502 -25.658 1.00 74.06 97 ASN A CA 1
ATOM 815 C C . ASN A 1 97 ? 23.724 14.268 -24.268 1.00 74.06 97 ASN A C 1
ATOM 817 O O . ASN A 1 97 ? 23.406 13.277 -23.612 1.00 74.06 97 ASN A O 1
ATOM 821 N N . PRO A 1 98 ? 24.578 15.192 -23.789 1.00 72.00 98 PRO A N 1
ATOM 822 C CA . PRO A 1 98 ? 25.235 15.067 -22.489 1.00 72.00 98 PRO A CA 1
ATOM 823 C C . PRO A 1 98 ? 24.290 15.254 -21.287 1.00 72.00 98 PRO A C 1
ATOM 825 O O . PRO A 1 98 ? 24.710 15.029 -20.157 1.00 72.00 98 PRO A O 1
ATOM 828 N N . GLU A 1 99 ? 23.031 15.664 -21.487 1.00 80.56 99 GLU A N 1
ATOM 829 C CA . GLU A 1 99 ? 22.068 15.835 -20.386 1.00 80.56 99 GLU A CA 1
ATOM 830 C C . GLU A 1 99 ? 21.524 14.496 -19.859 1.00 80.56 99 GLU A C 1
ATOM 832 O O . GLU A 1 99 ? 21.031 14.415 -18.730 1.00 80.56 99 GLU A O 1
ATOM 837 N N . VAL A 1 100 ? 21.599 13.435 -20.671 1.00 79.50 100 VAL A N 1
ATOM 838 C CA . VAL A 1 100 ? 21.104 12.097 -20.329 1.00 79.50 100 VAL A CA 1
ATOM 839 C C . VAL A 1 100 ? 22.285 11.147 -20.169 1.00 79.50 100 VAL A C 1
ATOM 841 O O . VAL A 1 100 ? 22.652 10.423 -21.091 1.00 79.50 100 VAL A O 1
ATOM 844 N N . ASP A 1 101 ? 22.862 11.151 -18.971 1.00 81.81 101 ASP A N 1
ATOM 845 C CA . ASP A 1 101 ? 23.896 10.193 -18.579 1.00 81.81 101 ASP A CA 1
ATOM 846 C C . ASP A 1 101 ? 23.293 8.802 -18.290 1.00 81.81 101 ASP A C 1
ATOM 848 O O . ASP A 1 101 ? 22.164 8.696 -17.797 1.00 81.81 101 ASP A O 1
ATOM 852 N N . ASN A 1 102 ? 24.049 7.748 -18.612 1.00 87.12 102 ASN A N 1
ATOM 853 C CA . ASN A 1 102 ? 23.737 6.327 -18.398 1.00 87.12 102 ASN A CA 1
ATOM 854 C C . ASN A 1 102 ? 22.267 5.959 -18.701 1.00 87.12 102 ASN A C 1
ATOM 856 O O . ASN A 1 102 ? 21.514 5.548 -17.809 1.00 87.12 102 ASN A O 1
ATOM 860 N N . PRO A 1 103 ? 21.811 6.139 -19.958 1.00 87.25 103 PRO A N 1
ATOM 861 C CA . PRO A 1 103 ? 20.417 5.913 -20.349 1.00 87.25 103 PRO A CA 1
ATOM 862 C C . PRO A 1 103 ? 19.936 4.478 -20.087 1.00 87.25 103 PRO A C 1
ATOM 864 O O . PRO A 1 103 ? 18.770 4.269 -19.766 1.00 87.25 103 PRO A O 1
ATOM 867 N N . ASP A 1 104 ? 20.822 3.492 -20.178 1.00 89.75 104 ASP A N 1
ATOM 868 C CA . ASP A 1 104 ? 20.576 2.096 -19.822 1.00 89.75 104 ASP A CA 1
ATOM 869 C C . ASP A 1 104 ? 20.285 1.922 -18.324 1.00 89.75 104 ASP A C 1
ATOM 871 O O . ASP A 1 104 ? 19.291 1.289 -17.952 1.00 89.75 104 ASP A O 1
ATOM 875 N N . GLN A 1 105 ? 21.096 2.545 -17.464 1.00 92.00 105 GLN A N 1
ATOM 876 C CA . GLN A 1 105 ? 20.880 2.558 -16.021 1.00 92.00 105 GLN A CA 1
ATOM 877 C C . GLN A 1 105 ? 19.557 3.244 -15.676 1.00 92.00 105 GLN A C 1
ATOM 879 O O . GLN A 1 105 ? 18.786 2.713 -14.876 1.00 92.00 105 GLN A O 1
ATOM 884 N N . ARG A 1 106 ? 19.253 4.381 -16.313 1.00 91.56 106 ARG A N 1
ATOM 885 C CA . ARG A 1 106 ? 17.977 5.085 -16.122 1.00 91.56 106 ARG A CA 1
ATOM 886 C C . ARG A 1 106 ? 16.782 4.216 -16.509 1.00 91.56 106 ARG A C 1
ATOM 888 O O . ARG A 1 106 ? 15.835 4.093 -15.738 1.00 91.56 106 ARG A O 1
ATOM 895 N N . ILE A 1 107 ? 16.828 3.537 -17.657 1.00 93.00 107 ILE A N 1
ATOM 896 C CA . ILE A 1 107 ? 15.754 2.618 -18.072 1.00 93.00 107 ILE A CA 1
ATOM 897 C C . ILE A 1 107 ? 15.582 1.465 -17.067 1.00 93.00 107 ILE A C 1
ATOM 899 O O . ILE A 1 107 ? 14.460 1.003 -16.855 1.00 93.00 107 ILE A O 1
ATOM 903 N N . ALA A 1 108 ? 16.655 0.989 -16.433 1.00 91.50 108 ALA A N 1
ATOM 904 C CA . ALA A 1 108 ? 16.580 -0.097 -15.459 1.00 91.50 108 ALA A CA 1
ATOM 905 C C . ALA A 1 108 ? 16.067 0.356 -14.077 1.00 91.50 108 ALA A C 1
ATOM 907 O O . ALA A 1 108 ? 15.130 -0.247 -13.538 1.00 91.50 108 ALA A O 1
ATOM 908 N N . GLU A 1 109 ? 16.669 1.398 -13.503 1.00 95.31 109 GLU A N 1
ATOM 909 C CA . GLU A 1 109 ? 16.425 1.837 -12.123 1.00 95.31 109 GLU A CA 1
ATOM 910 C C . GLU A 1 109 ? 15.268 2.831 -12.010 1.00 95.31 109 GLU A C 1
ATOM 912 O O . GLU A 1 109 ? 14.418 2.680 -11.123 1.00 95.31 109 GLU A O 1
ATOM 917 N N . ASP A 1 110 ? 15.161 3.799 -12.923 1.00 95.69 110 ASP A N 1
ATOM 918 C CA . ASP A 1 110 ? 14.124 4.831 -12.829 1.00 95.69 110 ASP A CA 1
ATOM 919 C C . ASP A 1 110 ? 12.757 4.237 -13.163 1.00 95.69 110 ASP A C 1
ATOM 921 O O . ASP A 1 110 ? 11.788 4.501 -12.460 1.00 95.69 110 ASP A O 1
ATOM 925 N N . VAL A 1 111 ? 12.661 3.357 -14.167 1.00 96.50 111 VAL A N 1
ATOM 926 C CA . VAL A 1 111 ? 11.399 2.663 -14.497 1.00 96.50 111 VAL A CA 1
ATOM 927 C C . VAL A 1 111 ? 10.940 1.775 -13.339 1.00 96.50 111 VAL A C 1
ATOM 929 O O . VAL A 1 111 ? 9.751 1.728 -13.007 1.00 96.50 111 VAL A O 1
ATOM 932 N N . LYS A 1 112 ? 11.869 1.071 -12.684 1.00 96.00 112 LYS A N 1
ATOM 933 C CA . LYS A 1 112 ? 11.569 0.276 -11.487 1.00 96.00 112 LYS A CA 1
ATOM 934 C C . LYS A 1 112 ? 11.049 1.168 -10.360 1.00 96.00 112 LYS A C 1
ATOM 936 O O . LYS A 1 112 ? 9.967 0.897 -9.844 1.00 96.00 112 LYS A O 1
ATOM 941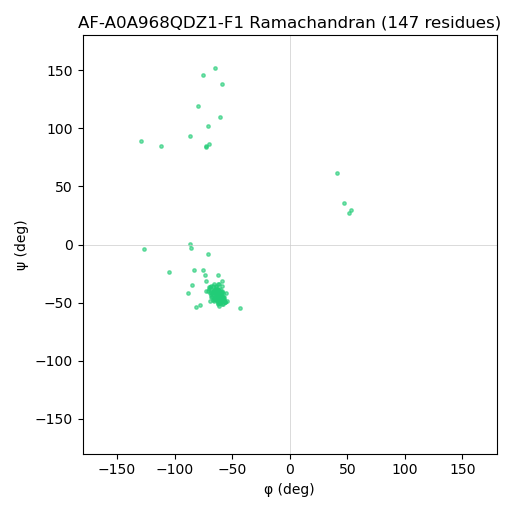 N N . SER A 1 113 ? 11.782 2.225 -10.024 1.00 97.00 113 SER A N 1
ATOM 942 C CA . SER A 1 113 ? 11.419 3.146 -8.945 1.00 97.00 113 SER A CA 1
ATOM 943 C C . SER A 1 113 ? 10.088 3.834 -9.245 1.00 97.00 113 SER A C 1
ATOM 945 O O . SER A 1 113 ? 9.174 3.800 -8.431 1.00 97.00 113 SER A O 1
ATOM 947 N N . PHE A 1 114 ? 9.902 4.342 -10.462 1.00 97.00 114 PHE A N 1
ATOM 948 C CA . PHE A 1 114 ? 8.673 5.001 -10.892 1.00 97.00 114 PHE A CA 1
ATOM 949 C C . PHE A 1 114 ? 7.447 4.094 -10.748 1.00 97.00 114 PHE A C 1
ATOM 951 O O . PHE A 1 114 ? 6.434 4.505 -10.183 1.00 97.00 114 PHE A O 1
ATOM 958 N N . THR A 1 115 ? 7.528 2.849 -11.221 1.00 96.62 115 THR A N 1
ATOM 959 C CA . THR A 1 115 ? 6.396 1.907 -11.184 1.00 96.62 115 THR A CA 1
ATOM 960 C C . THR A 1 115 ? 6.096 1.364 -9.785 1.00 96.62 115 THR A C 1
ATOM 962 O O . THR A 1 115 ? 4.958 0.971 -9.515 1.00 96.62 115 THR A O 1
ATOM 965 N N . GLN A 1 116 ? 7.083 1.316 -8.888 1.00 96.25 116 GLN A N 1
ATOM 966 C CA . GLN A 1 116 ? 6.900 0.908 -7.491 1.00 96.25 116 GLN A CA 1
ATOM 967 C C . GLN A 1 116 ? 6.365 2.062 -6.642 1.00 96.25 116 GLN A C 1
ATOM 969 O O . GLN A 1 116 ? 5.306 1.930 -6.024 1.00 96.25 116 GLN A O 1
ATOM 974 N N . GLU A 1 117 ? 7.045 3.205 -6.678 1.00 96.94 117 GLU A N 1
ATOM 975 C CA . GLU A 1 117 ? 6.732 4.364 -5.846 1.00 96.94 117 GLU A CA 1
ATOM 976 C C . GLU A 1 117 ? 5.412 5.012 -6.253 1.00 96.94 117 GLU A C 1
ATOM 978 O O . GLU A 1 117 ? 4.589 5.300 -5.390 1.00 96.94 117 GLU A O 1
ATOM 983 N N . SER A 1 118 ? 5.124 5.153 -7.554 1.00 96.81 118 SER A N 1
ATOM 984 C CA . SER A 1 118 ? 3.840 5.724 -7.997 1.00 96.81 118 SER A CA 1
ATOM 985 C C . SER A 1 118 ? 2.650 4.903 -7.500 1.00 96.81 118 SER A C 1
ATOM 987 O O . SER A 1 118 ? 1.639 5.459 -7.068 1.00 96.81 118 SER A O 1
ATOM 989 N N . LEU A 1 119 ? 2.766 3.570 -7.530 1.00 95.69 119 LEU A N 1
ATOM 990 C CA . LEU A 1 119 ? 1.717 2.690 -7.025 1.00 95.69 119 LEU A CA 1
ATOM 991 C C . LEU A 1 119 ? 1.632 2.754 -5.495 1.00 95.69 119 LEU A C 1
ATOM 993 O O . LEU A 1 119 ? 0.533 2.781 -4.951 1.00 95.69 119 LEU A O 1
ATOM 997 N N . SER A 1 120 ? 2.774 2.808 -4.806 1.00 95.19 120 SER A N 1
ATOM 998 C CA . SER A 1 120 ? 2.837 2.999 -3.354 1.00 95.19 120 SER A CA 1
ATOM 999 C C . SER A 1 120 ? 2.146 4.296 -2.924 1.00 95.19 120 SER A C 1
ATOM 1001 O O . SER A 1 120 ? 1.228 4.259 -2.107 1.00 95.19 120 SER A O 1
ATOM 1003 N N . PHE A 1 121 ? 2.489 5.429 -3.543 1.00 96.44 121 PHE A N 1
ATOM 1004 C CA . PHE A 1 121 ? 1.878 6.727 -3.255 1.00 96.44 121 PHE A CA 1
ATOM 1005 C C . PHE A 1 121 ? 0.375 6.741 -3.516 1.00 96.44 121 PHE A C 1
ATOM 1007 O O . PHE A 1 121 ? -0.377 7.234 -2.675 1.00 96.44 121 PHE A O 1
ATOM 1014 N N . LEU A 1 122 ? -0.080 6.157 -4.631 1.00 94.88 122 LEU A N 1
ATOM 1015 C CA . LEU A 1 122 ? -1.508 6.013 -4.919 1.00 94.88 122 LEU A CA 1
ATOM 1016 C C . LEU A 1 122 ? -2.231 5.301 -3.769 1.00 94.88 122 LEU A C 1
ATOM 1018 O O . LEU A 1 122 ? -3.261 5.780 -3.295 1.00 94.88 122 LEU A O 1
ATOM 1022 N N . LEU A 1 123 ? -1.684 4.172 -3.312 1.00 93.75 123 LEU A N 1
ATOM 1023 C CA . LEU A 1 123 ? -2.276 3.389 -2.233 1.00 93.75 123 LEU A CA 1
ATOM 1024 C C . LEU A 1 123 ? -2.209 4.105 -0.886 1.00 93.75 123 LEU A C 1
ATOM 1026 O O . LEU A 1 123 ? -3.180 4.033 -0.141 1.00 93.75 123 LEU A O 1
ATOM 1030 N N . ILE A 1 124 ? -1.125 4.822 -0.580 1.00 93.75 124 ILE A N 1
ATOM 1031 C CA . ILE A 1 124 ? -0.995 5.617 0.649 1.00 93.75 124 ILE A CA 1
ATOM 1032 C C . ILE A 1 124 ? -2.057 6.716 0.689 1.00 93.75 124 ILE A C 1
ATOM 1034 O O . ILE A 1 124 ? -2.774 6.826 1.680 1.00 93.75 124 ILE A O 1
ATOM 1038 N N . ILE A 1 125 ? -2.200 7.499 -0.384 1.00 95.19 125 ILE A N 1
ATOM 1039 C CA . ILE A 1 125 ? -3.188 8.587 -0.459 1.00 95.19 125 ILE A CA 1
ATOM 1040 C C . ILE A 1 125 ? -4.606 8.021 -0.364 1.00 95.19 125 ILE A C 1
ATOM 1042 O O . ILE A 1 125 ? -5.429 8.521 0.405 1.00 95.19 125 ILE A O 1
ATOM 1046 N N . PHE A 1 126 ? -4.882 6.945 -1.106 1.00 92.94 126 PHE A N 1
ATOM 1047 C CA . PHE A 1 126 ? -6.168 6.258 -1.059 1.00 92.94 126 PHE A CA 1
ATOM 1048 C C . PHE A 1 126 ? -6.477 5.763 0.357 1.00 92.94 126 PHE A C 1
ATOM 1050 O O . PHE A 1 126 ? -7.557 6.012 0.886 1.00 92.94 126 PHE A O 1
ATOM 1057 N N . ASN A 1 127 ? -5.514 5.111 1.004 1.00 92.06 127 ASN A N 1
ATOM 1058 C CA . ASN A 1 127 ? -5.659 4.607 2.360 1.00 92.06 127 ASN A CA 1
ATOM 1059 C C . ASN A 1 127 ? -5.907 5.737 3.369 1.00 92.06 127 ASN A C 1
ATOM 1061 O O . ASN A 1 127 ? -6.855 5.652 4.150 1.00 92.06 127 ASN A O 1
ATOM 1065 N N . ALA A 1 128 ? -5.106 6.804 3.306 1.00 93.50 128 ALA A N 1
ATOM 1066 C CA . ALA A 1 128 ? -5.195 7.959 4.192 1.00 93.50 128 ALA A CA 1
ATOM 1067 C C . ALA A 1 128 ? -6.579 8.618 4.133 1.00 93.50 128 ALA A C 1
ATOM 1069 O O . ALA A 1 128 ? -7.150 8.937 5.175 1.00 93.50 128 ALA A O 1
ATOM 1070 N N . PHE A 1 129 ? -7.161 8.748 2.937 1.00 94.06 129 PHE A N 1
ATOM 1071 C CA . PHE A 1 129 ? -8.512 9.281 2.764 1.00 94.06 129 PHE A CA 1
ATOM 1072 C C . PHE A 1 129 ? -9.554 8.493 3.577 1.00 94.06 129 PHE A C 1
ATOM 1074 O O . PHE A 1 129 ? -10.322 9.071 4.347 1.00 94.06 129 PHE A O 1
ATOM 1081 N N . PHE A 1 130 ? -9.548 7.161 3.468 1.00 92.00 130 PHE A N 1
ATOM 1082 C CA . PHE A 1 130 ? -10.482 6.313 4.215 1.00 92.00 130 PHE A CA 1
ATOM 1083 C C . PHE A 1 130 ? -10.150 6.219 5.705 1.00 92.00 130 PHE A C 1
ATOM 1085 O O . PHE A 1 130 ? -11.066 6.096 6.517 1.00 92.00 130 PHE A O 1
ATOM 1092 N N . GLN A 1 131 ? -8.872 6.301 6.083 1.00 91.19 131 GLN A N 1
ATOM 1093 C CA . GLN A 1 131 ? -8.478 6.347 7.490 1.00 91.19 131 GLN A CA 1
ATOM 1094 C C . GLN A 1 131 ? -9.030 7.588 8.180 1.00 91.19 131 GLN A C 1
ATOM 1096 O O . GLN A 1 131 ? -9.599 7.455 9.258 1.00 91.19 131 GLN A O 1
ATOM 1101 N N . VAL A 1 132 ? -8.920 8.769 7.562 1.00 93.75 132 VAL A N 1
ATOM 1102 C CA . VAL A 1 132 ? -9.475 10.010 8.124 1.00 93.75 132 VAL A CA 1
ATOM 1103 C C . VAL A 1 132 ? -10.969 9.844 8.385 1.00 93.75 132 VAL A C 1
ATOM 1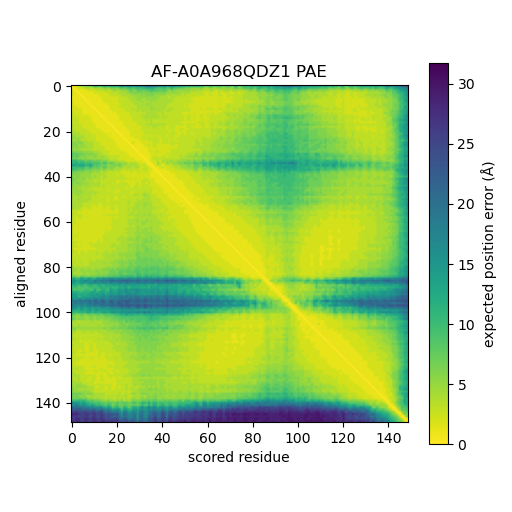105 O O . VAL A 1 132 ? -11.416 10.060 9.506 1.00 93.75 132 VAL A O 1
ATOM 1108 N N . ILE A 1 133 ? -11.725 9.355 7.397 1.00 91.94 133 ILE A N 1
ATOM 1109 C CA . ILE A 1 133 ? -13.165 9.092 7.547 1.00 91.94 133 ILE A CA 1
ATOM 1110 C C . ILE A 1 133 ? -13.429 8.101 8.691 1.00 91.94 133 ILE A C 1
ATOM 1112 O O . ILE A 1 133 ? -14.284 8.347 9.544 1.00 91.94 133 ILE A O 1
ATOM 1116 N N . GLY A 1 134 ? -12.687 6.992 8.729 1.00 89.44 134 GLY A N 1
ATOM 1117 C CA . GLY A 1 134 ? -12.829 5.952 9.745 1.00 89.44 134 GLY A CA 1
ATOM 1118 C C . GLY A 1 134 ? -12.546 6.459 11.158 1.00 89.44 134 GLY A C 1
ATOM 1119 O O . GLY A 1 134 ? -13.346 6.230 12.063 1.00 89.44 134 GLY A O 1
ATOM 1120 N N . PHE A 1 135 ? -11.451 7.191 11.356 1.00 87.69 135 PHE A N 1
ATOM 1121 C CA . PHE A 1 135 ? -11.087 7.751 12.656 1.00 87.69 135 PHE A CA 1
ATOM 1122 C C . PHE A 1 135 ? -12.038 8.855 13.105 1.00 87.69 135 PHE A C 1
ATOM 1124 O O . PHE A 1 135 ? -12.438 8.865 14.269 1.00 87.69 135 PHE A O 1
ATOM 1131 N N . THR A 1 136 ? -12.465 9.740 12.200 1.00 91.31 136 THR A N 1
ATOM 1132 C CA . THR A 1 136 ? -13.497 10.737 12.508 1.00 91.31 136 THR A CA 1
ATOM 1133 C C . THR A 1 136 ? -14.780 10.058 12.982 1.00 91.31 136 THR A C 1
ATOM 1135 O O . THR A 1 136 ? -15.334 10.449 14.010 1.00 91.31 136 THR A O 1
ATOM 1138 N N . ALA A 1 137 ? -15.218 8.996 12.299 1.00 87.75 137 ALA A N 1
ATOM 1139 C CA . ALA A 1 137 ? -16.381 8.222 12.718 1.00 87.75 137 ALA A CA 1
ATOM 1140 C C . ALA A 1 137 ? -16.171 7.547 14.083 1.00 87.75 137 ALA A C 1
ATOM 1142 O O . ALA A 1 137 ? -17.074 7.577 14.917 1.00 87.75 137 ALA A O 1
ATOM 1143 N N . LEU A 1 138 ? -14.995 6.966 14.351 1.00 85.31 138 LEU A N 1
ATOM 1144 C CA . LEU A 1 138 ? -14.699 6.360 15.653 1.00 85.31 138 LEU A CA 1
ATOM 1145 C C . LEU A 1 138 ? -14.807 7.373 16.796 1.00 85.31 138 LEU A C 1
ATOM 1147 O O . LEU A 1 138 ? -15.456 7.070 17.792 1.00 85.31 138 LEU A O 1
ATOM 1151 N N . ILE A 1 139 ? -14.229 8.569 16.640 1.00 86.12 139 ILE A N 1
ATOM 1152 C CA . ILE A 1 139 ? -14.256 9.618 17.670 1.00 86.12 139 ILE A CA 1
ATOM 1153 C C . ILE A 1 139 ? -15.686 10.098 17.929 1.00 86.12 139 ILE A C 1
ATOM 1155 O O . ILE A 1 139 ? -16.076 10.244 19.084 1.00 86.12 139 ILE A O 1
ATOM 1159 N N . TRP A 1 140 ? -16.493 10.286 16.881 1.00 86.69 140 TRP A N 1
ATOM 1160 C CA . TRP A 1 140 ? -17.876 10.756 17.022 1.00 86.69 140 TRP A CA 1
ATOM 1161 C C . TRP A 1 140 ? -18.770 9.793 17.816 1.00 86.69 140 TRP A C 1
ATOM 1163 O O . TRP A 1 140 ? -19.753 10.202 18.427 1.00 86.69 140 TRP A O 1
ATOM 1173 N N . ASN A 1 141 ? -18.432 8.501 17.808 1.00 78.56 141 ASN A N 1
ATOM 1174 C CA . ASN A 1 141 ? -19.163 7.471 1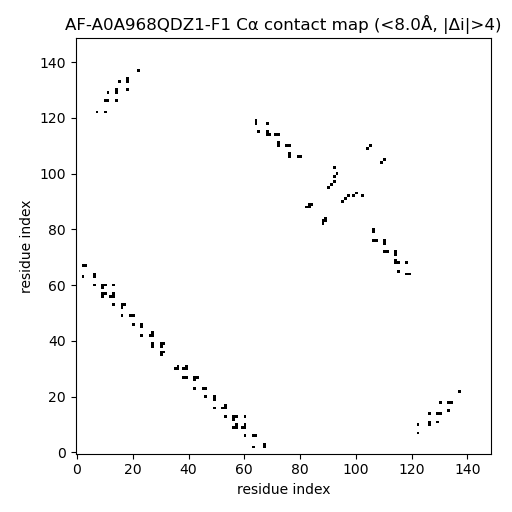8.541 1.00 78.56 141 ASN A CA 1
ATOM 1175 C C . ASN A 1 141 ? -18.710 7.324 20.005 1.00 78.56 141 ASN A C 1
ATOM 1177 O O . ASN A 1 141 ? -19.291 6.521 20.737 1.00 78.56 141 ASN A O 1
ATOM 1181 N N . ILE A 1 142 ? -17.692 8.068 20.450 1.00 77.56 142 ILE A N 1
ATOM 1182 C CA . ILE A 1 142 ? -17.293 8.094 21.858 1.00 77.56 142 ILE A CA 1
ATOM 1183 C C . ILE A 1 142 ? -18.261 9.034 22.594 1.00 77.56 142 ILE A C 1
ATOM 1185 O O . ILE A 1 142 ? -18.325 10.216 22.251 1.00 77.56 142 ILE A O 1
ATOM 1189 N N . PRO A 1 143 ? -19.026 8.553 23.596 1.00 66.50 143 PRO A N 1
ATOM 1190 C CA . PRO A 1 143 ? -19.906 9.422 24.367 1.00 66.50 143 PRO A CA 1
ATOM 1191 C C . PRO A 1 143 ? -19.076 10.528 25.029 1.00 66.50 143 PRO A C 1
ATOM 1193 O O . PRO A 1 143 ? -18.006 10.218 25.564 1.00 66.50 143 PRO A O 1
ATOM 1196 N N . PRO A 1 144 ? -19.540 11.791 25.052 1.00 64.75 144 PRO A N 1
ATOM 1197 C CA . PRO A 1 144 ? -18.882 12.814 25.844 1.00 64.75 144 PRO A CA 1
ATOM 1198 C C . PRO A 1 144 ? -18.937 12.373 27.306 1.00 64.75 144 PRO A C 1
ATOM 1200 O O . PRO A 1 144 ? -20.005 12.334 27.918 1.00 64.75 144 PRO A O 1
ATOM 1203 N N . THR A 1 145 ? -17.790 11.995 27.868 1.00 60.34 145 THR A N 1
ATOM 1204 C CA . THR A 1 145 ? -17.672 11.778 29.307 1.00 60.34 145 THR A CA 1
ATOM 1205 C C . THR A 1 145 ? -17.756 13.154 29.953 1.00 60.34 145 THR A C 1
ATOM 1207 O O . THR A 1 145 ? -16.745 13.820 30.156 1.00 60.34 145 THR A O 1
ATOM 1210 N N . ILE A 1 146 ? -18.974 13.626 30.218 1.00 50.28 146 ILE A N 1
ATOM 1211 C CA . ILE A 1 146 ? -19.181 14.797 31.061 1.00 50.28 146 ILE A CA 1
ATOM 1212 C C . ILE A 1 146 ? -18.891 14.330 32.488 1.00 50.28 146 ILE A C 1
ATOM 1214 O O . ILE A 1 146 ? -19.785 13.906 33.216 1.00 50.28 146 ILE A O 1
ATOM 1218 N N . THR A 1 147 ? -17.619 14.333 32.882 1.00 54.00 147 THR A N 1
ATOM 1219 C CA . THR A 1 147 ? -17.262 14.290 34.299 1.00 54.00 147 THR A CA 1
ATOM 1220 C C . THR A 1 147 ? -17.583 15.663 34.870 1.00 54.00 147 THR A C 1
ATOM 1222 O O . THR A 1 147 ? -16.731 16.550 34.894 1.00 54.00 147 THR A O 1
ATOM 1225 N N . VAL A 1 148 ? -18.846 15.860 35.251 1.00 47.41 148 VAL A N 1
ATOM 1226 C CA . VAL A 1 148 ? -19.212 16.925 36.183 1.00 47.41 148 VAL A CA 1
ATOM 1227 C C . VAL A 1 148 ? -18.666 16.474 37.533 1.00 47.41 148 VAL A C 1
ATOM 1229 O O . VAL A 1 148 ? -19.192 15.533 38.128 1.00 47.41 148 VAL A O 1
ATOM 1232 N N . PHE A 1 149 ? -17.539 17.058 37.926 1.00 42.84 149 PHE A N 1
ATOM 1233 C CA . PHE A 1 149 ? -17.113 17.082 39.320 1.00 42.84 149 PHE A CA 1
ATOM 1234 C C . PHE A 1 149 ? -17.887 18.177 40.050 1.00 42.84 149 PHE A C 1
ATOM 1236 O O . PHE A 1 149 ? -18.147 19.224 39.409 1.00 42.84 149 PHE A O 1
#

Sequence (149 aa):
MAILLLLLLLTLAYTFVSVSITRFQGDLISALTKLDRERFMKTIWMFLGVLLFYVPVTASSQYLQFRLSNFWRRWMTADFIDRYLGDRVFYRLGNFNPEVDNPDQRIAEDVKSFTQESLSFLLIIFNAFFQVIGFTALIWNIPPTITVF

Mean predicted aligned error: 6.36 Å

Secondary structure (DSSP, 8-state):
-HHHHHHHHHHHHHHHHHHHHHHHHHHHHHHHHTT-HHHHHHHHHHHHHHHHHHHHHHHHHHHHHHHHHHHHHHHHHHHHHHHHHGGGHHHHHHHH-TTS--HHHHHHHHHHHHHHHHHHHHHHHHHHHHHHHHHHHHHHTS-------

Radius of gyration: 24.33 Å; Cα contacts (8 Å, |Δi|>4): 80; chains: 1; bounding box: 47×31×74 Å

Nearest PDB structures (foldseek):
  7x1w-assembly1_B  TM=8.552E-01  e=3.177E-04  Homo sapiens
  7vr1-assembly1_A  TM=8.423E-01  e=2.858E-04  Homo sapiens
  7xec-assembly1_A  TM=8.490E-01  e=3.927E-04  Homo sapiens
  7yrq-assembly1_B  TM=8.205E-01  e=2.858E-04  Homo sapiens
  7x0z-assembly1_A  TM=7.482E-01  e=1.018E-03  Homo sapiens

Solvent-accessible surface area (backbone atoms only — not comparable to full-atom values): 8092 Å² total; per-residue (Å²): 110,71,68,57,54,51,34,53,53,32,45,51,51,39,43,54,48,51,51,48,51,55,51,50,52,51,52,38,52,52,19,58,76,67,68,36,63,66,61,33,54,52,44,52,57,52,48,54,54,48,49,66,52,43,55,60,36,49,54,50,28,54,50,44,50,55,50,49,26,51,54,50,28,55,54,51,44,49,57,52,48,55,56,38,69,35,93,57,36,52,60,46,40,75,75,73,34,87,89,57,70,60,61,70,56,43,54,58,52,50,42,46,48,51,36,46,49,55,52,49,52,53,50,50,54,56,40,50,57,53,45,53,55,46,50,54,52,55,57,72,70,51,76,83,80,77,79,81,124